Protein AF-A0A934T1E6-F1 (afdb_monomer_lite)

Radius of gyration: 17.22 Å; chains: 1; bounding box: 45×31×50 Å

pLDDT: mean 82.69, std 17.86, range [33.47, 98.31]

Foldseek 3Di:
DFADAEEEAEAEFEAEQNHTDVPLCVLAVVLLVVLLVVVVNHPHYHNDDDVQAKYKYKYKYFHDCPDDPVNPVVPDDPPPPDDWDKDKTKIWMKIWIGRGPPADIDIDIDIDMDIDTDPDDDDPPPDDDAPDPSRSSSVRSSVSSNVNVVVLSPDPSNRD

Structure (mmCIF, N/CA/C/O backbone):
data_AF-A0A934T1E6-F1
#
_entry.id   AF-A0A934T1E6-F1
#
loop_
_atom_site.group_PDB
_atom_site.id
_atom_site.type_symbol
_atom_site.label_atom_id
_atom_site.label_alt_id
_atom_site.label_comp_id
_atom_site.label_asym_id
_atom_site.label_entity_id
_atom_site.label_seq_id
_atom_site.pdbx_PDB_ins_code
_atom_site.Cartn_x
_atom_site.Cartn_y
_atom_site.Cartn_z
_atom_site.occupancy
_atom_site.B_iso_or_equiv
_atom_site.auth_seq_id
_atom_site.auth_comp_id
_atom_site.auth_asym_id
_atom_site.auth_atom_id
_atom_site.pdbx_PDB_model_num
ATOM 1 N N . MET A 1 1 ? -0.146 -3.938 27.291 1.00 33.47 1 MET A N 1
ATOM 2 C CA . MET A 1 1 ? -1.264 -4.765 26.788 1.00 33.47 1 MET A CA 1
ATOM 3 C C . MET A 1 1 ? -1.152 -4.779 25.271 1.00 33.47 1 MET A C 1
ATOM 5 O O . MET A 1 1 ? -0.927 -3.716 24.710 1.00 33.47 1 MET A O 1
ATOM 9 N N . ALA A 1 2 ? -1.160 -5.945 24.622 1.00 41.94 2 ALA A N 1
ATOM 10 C CA . ALA A 1 2 ? -1.163 -6.010 23.159 1.00 41.94 2 ALA A CA 1
ATOM 11 C C . ALA A 1 2 ? -2.563 -5.635 22.652 1.00 41.94 2 ALA A C 1
ATOM 13 O O . ALA A 1 2 ? -3.547 -6.117 23.220 1.00 41.94 2 ALA A O 1
ATOM 14 N N . ALA A 1 3 ? -2.651 -4.776 21.632 1.00 57.47 3 ALA A N 1
ATOM 15 C CA . ALA A 1 3 ? -3.911 -4.514 20.943 1.00 57.47 3 ALA A CA 1
ATOM 16 C C . ALA A 1 3 ? -4.493 -5.847 20.466 1.00 57.47 3 ALA A C 1
ATOM 18 O O . ALA A 1 3 ? -3.775 -6.673 19.898 1.00 57.47 3 ALA A O 1
ATOM 19 N N . ARG A 1 4 ? -5.770 -6.098 20.760 1.00 65.06 4 ARG A N 1
ATOM 20 C CA . ARG A 1 4 ? -6.433 -7.316 20.292 1.00 65.06 4 ARG A CA 1
ATOM 21 C C . ARG A 1 4 ? -6.744 -7.140 18.804 1.00 65.06 4 ARG A C 1
ATOM 23 O O . ARG A 1 4 ? -7.332 -6.113 18.466 1.00 65.06 4 ARG A O 1
ATOM 30 N N . PRO A 1 5 ? -6.399 -8.109 17.940 1.00 75.12 5 PRO A N 1
ATOM 31 C CA . PRO A 1 5 ? -6.798 -8.062 16.540 1.00 75.12 5 PRO A CA 1
ATOM 32 C C . PRO A 1 5 ? -8.324 -7.935 16.445 1.00 75.12 5 PRO A C 1
ATOM 34 O O . PRO A 1 5 ? -9.051 -8.773 16.980 1.00 75.12 5 PRO A O 1
ATOM 37 N N . HIS A 1 6 ? -8.802 -6.874 15.802 1.00 83.25 6 HIS A N 1
ATOM 38 C CA . HIS A 1 6 ? -10.221 -6.635 15.532 1.00 83.25 6 HIS A CA 1
ATOM 39 C C . HIS A 1 6 ? -10.476 -6.740 14.021 1.00 83.25 6 HIS A C 1
ATOM 41 O O . HIS A 1 6 ? -9.525 -6.654 13.230 1.00 83.25 6 HIS A O 1
ATOM 47 N N . PRO A 1 7 ? -11.736 -6.937 13.597 1.00 91.62 7 PRO A N 1
ATOM 48 C CA . PRO A 1 7 ? -12.069 -6.919 12.183 1.00 91.62 7 PRO A CA 1
ATOM 49 C C . PRO A 1 7 ? -11.774 -5.549 11.563 1.00 91.62 7 PRO A C 1
ATOM 51 O O . PRO A 1 7 ? -11.840 -4.511 12.234 1.00 91.62 7 PRO A O 1
ATOM 54 N N . VAL A 1 8 ? -11.465 -5.547 10.269 1.00 94.75 8 VAL A N 1
ATOM 55 C CA . VAL A 1 8 ? -11.213 -4.327 9.503 1.00 94.75 8 VAL A CA 1
ATOM 56 C C . VAL A 1 8 ? -11.903 -4.366 8.142 1.00 94.75 8 VAL A C 1
ATOM 58 O O . VAL A 1 8 ? -11.888 -5.382 7.444 1.00 94.75 8 VAL A O 1
ATOM 61 N N . GLN A 1 9 ? -12.476 -3.234 7.741 1.00 96.19 9 GLN A N 1
ATOM 62 C CA . GLN A 1 9 ? -12.841 -2.975 6.356 1.00 96.19 9 GLN A CA 1
ATOM 63 C C . GLN A 1 9 ? -11.624 -2.426 5.604 1.00 96.19 9 GLN A C 1
ATOM 65 O O . GLN A 1 9 ? -11.106 -1.367 5.951 1.00 96.19 9 GLN A O 1
ATOM 70 N N . LEU A 1 10 ? -11.202 -3.103 4.539 1.00 97.06 10 LEU A N 1
ATOM 71 C CA . LEU A 1 10 ? -10.181 -2.632 3.612 1.00 97.06 10 LEU A CA 1
ATOM 72 C C . LEU A 1 10 ? -10.822 -1.861 2.453 1.00 97.06 10 LEU A C 1
ATOM 74 O O . LEU A 1 10 ? -11.507 -2.436 1.603 1.00 97.06 10 LEU A O 1
ATOM 78 N N . LEU A 1 11 ? -10.516 -0.570 2.378 1.00 97.81 11 LEU A N 1
ATOM 79 C CA . LEU A 1 11 ? -10.738 0.268 1.207 1.00 97.81 11 LEU A CA 1
ATOM 80 C C . LEU A 1 11 ? -9.418 0.380 0.445 1.00 97.81 11 LEU A C 1
ATOM 82 O O . LEU A 1 11 ? -8.378 0.683 1.024 1.00 97.81 11 LEU A O 1
ATOM 86 N N . TYR A 1 12 ? -9.456 0.104 -0.855 1.00 98.12 12 TYR A N 1
ATOM 87 C CA . TYR A 1 12 ? -8.265 0.124 -1.696 1.00 98.12 12 TYR A CA 1
ATOM 88 C C . TYR A 1 12 ? -8.517 0.919 -2.966 1.00 98.12 12 TYR A C 1
ATOM 90 O O . TYR A 1 12 ? -9.459 0.617 -3.712 1.00 98.12 12 TYR A O 1
ATOM 98 N N . GLU A 1 13 ? -7.637 1.884 -3.203 1.00 98.12 13 GLU A N 1
ATOM 99 C CA . GLU A 1 13 ? -7.643 2.753 -4.365 1.00 98.12 13 GLU A CA 1
ATOM 100 C C . GLU A 1 13 ? -6.262 2.797 -5.019 1.00 98.12 13 GLU A C 1
ATOM 102 O O . GLU A 1 13 ? -5.222 2.852 -4.355 1.00 98.12 13 GLU A O 1
ATOM 107 N N . PHE A 1 14 ? -6.274 2.813 -6.348 1.00 97.56 14 PHE A N 1
ATOM 108 C CA . PHE A 1 14 ? -5.101 3.107 -7.149 1.00 97.56 14 PHE A CA 1
ATOM 109 C C . PHE A 1 14 ? -5.341 4.411 -7.896 1.00 97.56 14 PHE A C 1
ATOM 111 O O . PHE A 1 14 ? -6.393 4.596 -8.509 1.00 97.56 14 PHE A O 1
ATOM 118 N N . GLN A 1 15 ? -4.358 5.299 -7.864 1.00 96.56 15 GLN A N 1
ATOM 119 C CA . GLN A 1 15 ? -4.376 6.566 -8.572 1.00 96.56 15 GLN A CA 1
ATOM 120 C C . GLN A 1 15 ? -3.199 6.659 -9.541 1.00 96.56 15 GLN A C 1
ATOM 122 O O . GLN A 1 15 ? -2.138 6.058 -9.360 1.00 96.56 15 GLN A O 1
ATOM 127 N N . THR A 1 16 ? -3.378 7.438 -10.595 1.00 90.50 16 THR A N 1
ATOM 128 C CA . THR A 1 16 ? -2.304 7.865 -11.485 1.00 90.50 16 THR A CA 1
ATOM 129 C C . THR A 1 16 ? -2.390 9.373 -11.599 1.00 90.50 16 THR A C 1
ATOM 131 O O . THR A 1 16 ? -3.404 9.899 -12.051 1.00 90.50 16 THR A O 1
ATOM 134 N N . LYS A 1 17 ? -1.343 10.075 -11.160 1.00 89.50 17 LYS A N 1
ATOM 135 C CA . LYS A 1 17 ? -1.309 11.544 -11.103 1.00 89.50 17 LYS A CA 1
ATOM 136 C C . LYS A 1 17 ? -2.490 12.121 -10.312 1.00 89.50 17 LYS A C 1
ATOM 138 O O . LYS A 1 17 ? -3.066 13.130 -10.697 1.00 89.50 17 LYS A O 1
ATOM 143 N N . GLY A 1 18 ? -2.880 11.443 -9.230 1.00 89.06 18 GLY A N 1
ATOM 144 C CA . GLY A 1 18 ? -4.012 11.838 -8.384 1.00 89.06 18 GLY A CA 1
ATOM 145 C C . GLY A 1 18 ? -5.403 11.512 -8.944 1.00 89.06 18 GLY A C 1
ATOM 146 O O . GLY A 1 18 ? -6.386 11.692 -8.234 1.00 89.06 18 GLY A O 1
ATOM 147 N N . ALA A 1 19 ? -5.516 11.007 -10.177 1.00 94.56 19 ALA A N 1
ATOM 148 C CA . ALA A 1 19 ? -6.786 10.553 -10.738 1.00 94.56 19 ALA A CA 1
ATOM 149 C C . ALA A 1 19 ? -7.009 9.062 -10.452 1.00 94.56 19 ALA A C 1
ATOM 151 O O . ALA A 1 19 ? -6.085 8.262 -10.608 1.00 94.56 19 ALA A O 1
ATOM 152 N N . VAL A 1 20 ? -8.235 8.682 -10.077 1.00 96.69 20 VAL A N 1
ATOM 153 C CA . VAL A 1 20 ? -8.613 7.279 -9.840 1.00 96.69 20 VAL A CA 1
ATOM 154 C C . VAL A 1 20 ? -8.350 6.440 -11.091 1.00 96.69 20 VAL A C 1
ATOM 156 O O . VAL A 1 20 ? -8.794 6.775 -12.188 1.00 96.69 20 VAL A O 1
ATOM 159 N N . ASN A 1 21 ? -7.657 5.320 -10.910 1.00 96.62 21 ASN A N 1
ATOM 160 C CA . ASN A 1 21 ? -7.365 4.340 -11.946 1.00 96.62 21 ASN A CA 1
ATOM 161 C C . ASN A 1 21 ? -7.968 2.987 -11.544 1.00 96.62 21 ASN A C 1
ATOM 163 O O . ASN A 1 21 ? -7.327 2.167 -10.881 1.00 96.62 21 ASN A O 1
ATOM 167 N N . SER A 1 22 ? -9.224 2.760 -11.935 1.00 95.94 22 SER A N 1
ATOM 168 C CA . SER A 1 22 ? -9.968 1.544 -11.585 1.00 95.94 22 SER A CA 1
ATOM 169 C C . SER A 1 22 ? -9.331 0.278 -12.154 1.00 95.94 22 SER A C 1
ATOM 171 O O . SER A 1 22 ? -9.293 -0.732 -11.462 1.00 95.94 22 SER A O 1
ATOM 173 N N . VAL A 1 23 ? -8.758 0.341 -13.359 1.00 95.19 23 VAL A N 1
ATOM 174 C CA . VAL A 1 23 ? -8.095 -0.806 -14.001 1.00 95.19 23 VAL A CA 1
ATOM 175 C C . VAL A 1 23 ? -6.872 -1.243 -13.197 1.00 95.19 23 VAL A C 1
ATOM 177 O O . VAL A 1 23 ? -6.718 -2.424 -12.886 1.00 95.19 23 VAL A O 1
ATOM 180 N N . ALA A 1 24 ? -6.015 -0.296 -12.803 1.00 92.88 24 ALA A N 1
ATOM 181 C CA . ALA A 1 24 ? -4.873 -0.604 -11.947 1.00 92.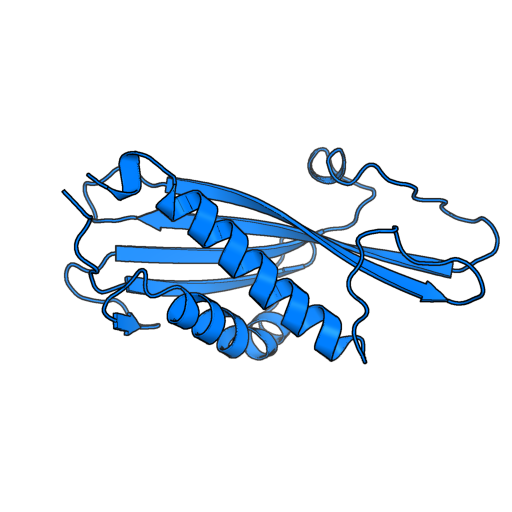88 24 ALA A CA 1
ATOM 182 C C . ALA A 1 24 ? -5.335 -1.127 -10.581 1.00 92.88 24 ALA A C 1
ATOM 184 O O . ALA A 1 24 ? -4.771 -2.100 -10.077 1.00 92.88 24 ALA A O 1
ATOM 185 N N . ALA A 1 25 ? -6.394 -0.542 -10.011 1.00 95.44 25 ALA A N 1
ATOM 186 C CA . ALA A 1 25 ? -6.971 -1.004 -8.754 1.00 95.44 25 ALA A CA 1
ATOM 187 C C . ALA A 1 25 ? -7.492 -2.448 -8.853 1.00 95.44 25 ALA A C 1
ATOM 189 O O . ALA A 1 25 ? -7.208 -3.253 -7.973 1.00 95.44 25 ALA A O 1
ATOM 190 N N . GLU A 1 26 ? -8.201 -2.814 -9.920 1.00 95.94 26 GLU A N 1
ATOM 191 C CA . GLU A 1 26 ? -8.683 -4.182 -10.162 1.00 95.94 26 GLU A CA 1
ATOM 192 C C . GLU A 1 26 ? -7.532 -5.189 -10.249 1.00 95.94 26 GLU A C 1
ATOM 194 O O . GLU A 1 26 ? -7.592 -6.256 -9.637 1.00 95.94 26 GLU A O 1
ATOM 199 N N . GLN A 1 27 ? -6.447 -4.828 -10.937 1.00 94.94 27 GLN A N 1
ATOM 200 C CA . GLN A 1 27 ? -5.281 -5.696 -11.112 1.00 94.94 27 GLN A CA 1
ATOM 201 C C . GLN A 1 27 ? -4.479 -5.913 -9.823 1.00 94.94 27 GLN A C 1
ATOM 203 O O . GLN A 1 27 ? -3.822 -6.943 -9.672 1.00 94.94 27 GLN A O 1
ATOM 208 N N . THR A 1 28 ? -4.513 -4.951 -8.901 1.00 96.88 28 THR A N 1
ATOM 209 C CA . THR A 1 28 ? -3.633 -4.925 -7.723 1.00 96.88 28 THR A CA 1
ATOM 210 C C . THR A 1 28 ? -4.357 -5.154 -6.398 1.00 96.88 28 THR A C 1
ATOM 212 O O . THR A 1 28 ? -3.715 -5.497 -5.405 1.00 96.88 28 THR A O 1
ATOM 215 N N . ARG A 1 29 ? -5.693 -5.072 -6.369 1.00 96.38 29 ARG A N 1
ATOM 216 C CA . ARG A 1 29 ? -6.512 -5.250 -5.157 1.00 96.38 29 ARG A CA 1
ATOM 217 C C . ARG A 1 29 ? -6.256 -6.574 -4.451 1.00 96.38 29 ARG A C 1
ATOM 219 O O . ARG A 1 29 ? -6.099 -6.585 -3.234 1.00 96.38 29 ARG A O 1
ATOM 226 N N . ALA A 1 30 ? -6.210 -7.682 -5.193 1.00 96.50 30 ALA A N 1
ATOM 227 C CA . ALA A 1 30 ? -5.956 -8.998 -4.605 1.00 96.50 30 ALA A CA 1
ATOM 228 C C . ALA A 1 30 ? -4.574 -9.051 -3.932 1.00 96.50 30 ALA A C 1
ATOM 230 O O . ALA A 1 30 ? -4.431 -9.587 -2.838 1.00 96.50 30 ALA A O 1
ATOM 231 N N . ILE A 1 31 ? -3.571 -8.419 -4.545 1.00 97.25 31 ILE A N 1
ATOM 232 C CA . ILE A 1 31 ? -2.202 -8.362 -4.025 1.00 97.25 31 ILE A CA 1
ATOM 233 C C . ILE A 1 31 ? -2.152 -7.529 -2.743 1.00 97.25 31 ILE A C 1
ATOM 235 O O . ILE A 1 31 ? -1.534 -7.950 -1.765 1.00 97.25 31 ILE A O 1
ATOM 239 N N . ALA A 1 32 ? -2.826 -6.376 -2.728 1.00 96.88 32 ALA A N 1
ATOM 240 C CA . ALA A 1 32 ? -2.939 -5.543 -1.538 1.00 96.88 32 ALA A CA 1
ATOM 241 C C . ALA A 1 32 ? -3.651 -6.293 -0.403 1.00 96.88 32 ALA A C 1
ATOM 243 O O . ALA A 1 32 ? -3.132 -6.342 0.707 1.00 96.88 32 ALA A O 1
ATOM 244 N N . LEU A 1 33 ? -4.783 -6.945 -0.687 1.00 96.69 33 LEU A N 1
ATOM 245 C CA . LEU A 1 33 ? -5.532 -7.733 0.294 1.00 96.69 33 LEU A CA 1
ATOM 246 C C . LEU A 1 33 ? -4.675 -8.846 0.915 1.00 96.69 33 LEU A C 1
ATOM 248 O O . LEU A 1 33 ? -4.638 -8.983 2.137 1.00 96.69 33 LEU A O 1
ATOM 252 N N . GLU A 1 34 ? -3.963 -9.620 0.096 1.00 96.44 34 GLU A N 1
ATOM 253 C CA . GLU A 1 34 ? -3.063 -10.668 0.587 1.00 96.44 34 GLU A CA 1
ATOM 254 C C . GLU A 1 34 ? -1.889 -10.092 1.391 1.00 96.44 34 GLU A C 1
ATOM 256 O O . GLU A 1 34 ? -1.491 -10.665 2.406 1.00 96.44 34 GLU A O 1
ATOM 261 N N . ALA A 1 35 ? -1.356 -8.930 1.000 1.00 96.25 35 ALA A N 1
ATOM 262 C CA . ALA A 1 35 ? -0.325 -8.245 1.773 1.00 96.25 35 ALA A CA 1
ATOM 263 C C . ALA A 1 35 ? -0.837 -7.802 3.154 1.00 96.25 35 ALA A C 1
ATOM 265 O O . ALA A 1 35 ? -0.135 -8.023 4.140 1.00 96.25 35 ALA A O 1
ATOM 266 N N . VAL A 1 36 ? -2.065 -7.269 3.249 1.00 96.62 36 VAL A N 1
ATOM 267 C CA . VAL A 1 36 ? -2.704 -6.941 4.538 1.00 96.62 36 VAL A CA 1
ATOM 268 C C . VAL A 1 36 ? -2.875 -8.206 5.384 1.00 96.62 36 VAL A C 1
ATOM 270 O O . VAL A 1 36 ? -2.440 -8.225 6.534 1.00 96.62 36 VAL A O 1
ATOM 273 N N . LYS A 1 37 ? -3.431 -9.289 4.819 1.00 94.75 37 LYS A N 1
ATOM 274 C CA . LYS A 1 37 ? -3.623 -10.572 5.525 1.00 94.75 37 LYS A CA 1
ATOM 275 C C . LYS A 1 37 ? -2.326 -11.115 6.113 1.00 94.75 37 LYS A C 1
ATOM 277 O O . LYS A 1 37 ? -2.301 -11.536 7.266 1.00 94.75 37 LYS A O 1
ATOM 282 N N . ARG A 1 38 ? -1.234 -11.067 5.344 1.00 93.94 38 ARG A N 1
ATOM 283 C CA . ARG A 1 38 ? 0.081 -11.569 5.769 1.00 93.94 38 ARG A CA 1
ATOM 284 C C . ARG A 1 38 ? 0.662 -10.852 6.986 1.00 93.94 38 ARG A C 1
ATOM 286 O O . ARG A 1 38 ? 1.535 -11.425 7.629 1.00 93.94 38 ARG A O 1
ATOM 293 N N . THR A 1 39 ? 0.208 -9.640 7.305 1.00 91.56 39 THR A N 1
ATOM 294 C CA . THR A 1 39 ? 0.673 -8.927 8.507 1.00 91.56 39 THR A CA 1
ATOM 295 C C . THR A 1 39 ? 0.143 -9.534 9.804 1.00 91.56 39 THR A C 1
ATOM 297 O O . THR A 1 39 ? 0.762 -9.366 10.849 1.00 91.56 39 THR A O 1
ATOM 300 N N . GLY A 1 40 ? -1.004 -10.224 9.757 1.00 91.50 40 GLY A N 1
ATOM 301 C CA . GLY A 1 40 ? -1.664 -10.759 10.949 1.00 91.50 40 GLY A CA 1
ATOM 302 C C . GLY A 1 40 ? -2.172 -9.695 11.931 1.00 91.50 40 GLY A C 1
ATOM 303 O O . GLY A 1 40 ? -2.500 -10.036 13.064 1.00 91.50 40 GLY A O 1
ATOM 304 N N . LEU A 1 41 ? -2.238 -8.417 11.529 1.00 91.44 41 LEU A N 1
ATOM 305 C CA . LEU A 1 41 ? -2.658 -7.315 12.407 1.00 91.44 41 LEU A CA 1
ATOM 306 C C . LEU A 1 41 ? -4.159 -7.326 12.737 1.00 91.44 41 LEU A C 1
ATOM 308 O O . LEU A 1 41 ? -4.566 -6.774 13.757 1.00 91.44 41 LEU A O 1
ATOM 312 N N . PHE A 1 42 ? -4.977 -7.947 11.888 1.00 92.50 42 PHE A N 1
ATOM 313 C CA . PHE A 1 42 ? -6.437 -7.930 11.980 1.00 92.50 42 PHE A CA 1
ATOM 314 C C . PHE A 1 42 ? -6.983 -9.354 12.074 1.00 92.50 42 PHE A C 1
ATOM 316 O O . PHE A 1 42 ? -6.434 -10.271 11.461 1.00 92.50 42 PHE A O 1
ATOM 323 N N . SER A 1 43 ? -8.062 -9.546 12.836 1.00 90.56 43 SER A N 1
ATOM 324 C CA . SER A 1 43 ? -8.698 -10.865 12.997 1.00 90.56 43 SER A CA 1
ATOM 325 C C . SER A 1 43 ? -9.519 -11.276 11.775 1.00 90.56 43 SER A C 1
ATOM 327 O O . SER A 1 43 ? -9.639 -12.461 11.477 1.00 90.56 43 SER A O 1
ATOM 329 N N . GLU A 1 44 ? -10.054 -10.293 11.054 1.00 91.06 44 GLU A N 1
ATOM 330 C CA . GLU A 1 44 ? -10.811 -10.459 9.821 1.00 91.06 44 GLU A CA 1
ATOM 331 C C . GLU A 1 44 ? -10.566 -9.247 8.921 1.00 91.06 44 GLU A C 1
ATOM 333 O O . GLU A 1 44 ? -10.430 -8.123 9.408 1.00 91.06 44 GLU A O 1
ATOM 338 N N . ILE A 1 45 ? -10.513 -9.468 7.608 1.00 94.50 45 ILE A N 1
ATOM 339 C CA . ILE A 1 45 ? -10.381 -8.403 6.614 1.00 94.50 45 ILE A CA 1
ATOM 340 C C . ILE A 1 45 ? -11.515 -8.559 5.606 1.00 94.50 45 ILE A C 1
ATOM 342 O O . ILE A 1 45 ? -11.555 -9.538 4.858 1.00 94.50 45 ILE A O 1
ATOM 346 N N . SER A 1 46 ? -12.409 -7.576 5.568 1.00 92.94 46 SER A N 1
ATOM 347 C CA . SER A 1 46 ? -13.530 -7.508 4.630 1.00 92.94 46 SER A CA 1
ATOM 348 C C . SER A 1 46 ? -13.365 -6.324 3.685 1.00 92.94 46 SER A C 1
ATOM 350 O O . SER A 1 46 ? -12.741 -5.327 4.025 1.00 92.94 46 SER A O 1
ATOM 352 N N . THR A 1 47 ? -13.927 -6.407 2.482 1.00 90.44 47 THR A N 1
ATOM 353 C CA . THR A 1 47 ? -14.057 -5.235 1.591 1.00 90.44 47 THR A CA 1
ATOM 354 C C . THR A 1 47 ? -15.390 -4.509 1.788 1.00 90.44 47 THR A C 1
ATOM 356 O O . THR A 1 47 ? -15.544 -3.361 1.370 1.00 90.44 47 THR A O 1
ATOM 359 N N . ALA A 1 48 ? -16.340 -5.151 2.472 1.00 91.25 48 ALA A N 1
ATOM 360 C CA . ALA A 1 48 ? -17.588 -4.550 2.913 1.00 91.25 48 ALA A CA 1
ATOM 361 C C . ALA A 1 48 ? -17.423 -3.927 4.313 1.00 91.25 48 ALA A C 1
ATOM 363 O O . ALA A 1 48 ? -16.510 -4.315 5.049 1.00 91.25 48 ALA A O 1
ATOM 364 N N . PRO A 1 49 ? -18.298 -2.982 4.702 1.00 88.44 49 PRO A N 1
ATOM 365 C CA . PRO A 1 49 ? -18.330 -2.471 6.066 1.00 88.44 49 PRO A CA 1
ATOM 366 C C . PRO A 1 49 ? -18.464 -3.603 7.082 1.00 88.44 49 PRO A C 1
ATOM 368 O O . PRO A 1 49 ? -19.284 -4.504 6.900 1.00 88.44 49 PRO A O 1
ATOM 371 N N . VAL A 1 50 ? -17.676 -3.535 8.154 1.00 87.06 50 VAL A N 1
ATOM 372 C CA . VAL A 1 50 ? -17.776 -4.466 9.280 1.00 87.06 50 VAL A CA 1
ATOM 373 C C . VAL A 1 50 ? -18.340 -3.722 10.482 1.00 87.06 50 VAL A C 1
ATOM 375 O O . VAL A 1 50 ? -17.858 -2.645 10.831 1.00 87.06 50 VAL A O 1
ATOM 378 N N . THR A 1 51 ? -19.384 -4.273 11.100 1.00 83.12 51 THR A N 1
ATOM 379 C CA . THR A 1 51 ? -20.008 -3.693 12.295 1.00 83.12 51 THR A CA 1
ATOM 380 C C . THR A 1 51 ? -18.992 -3.603 13.426 1.00 83.12 51 THR A C 1
ATOM 382 O O . THR A 1 51 ? -18.310 -4.583 13.715 1.00 83.12 51 THR A O 1
ATOM 385 N N . ASP A 1 52 ? -18.877 -2.418 14.030 1.00 81.19 52 ASP A N 1
ATOM 386 C CA . ASP A 1 52 ? -17.893 -2.102 15.075 1.00 81.19 52 ASP A CA 1
ATOM 387 C C . ASP A 1 52 ? -16.431 -2.411 14.685 1.00 81.19 52 ASP A C 1
ATOM 389 O O . ASP A 1 52 ? -15.549 -2.490 15.540 1.00 81.19 52 ASP A O 1
ATOM 393 N N . GLY A 1 53 ? -16.168 -2.576 13.384 1.00 85.62 53 GLY A N 1
ATOM 394 C CA . GLY A 1 53 ? -14.845 -2.817 12.835 1.00 85.62 53 GLY A CA 1
ATOM 395 C C . GLY A 1 53 ? -14.096 -1.522 12.550 1.00 85.62 53 GLY A C 1
ATOM 396 O O . GLY A 1 53 ? -14.678 -0.447 12.385 1.00 85.62 53 GLY A O 1
ATOM 397 N N . ALA A 1 54 ? -12.778 -1.643 12.452 1.00 92.69 54 ALA A N 1
ATOM 398 C CA . ALA A 1 54 ? -11.941 -0.546 12.001 1.00 92.69 54 ALA A CA 1
ATOM 399 C C . ALA A 1 54 ? -12.071 -0.335 10.487 1.00 92.69 54 ALA A C 1
ATOM 401 O O . ALA A 1 54 ? -12.488 -1.228 9.745 1.00 92.69 54 ALA A O 1
ATOM 402 N N . VAL A 1 55 ? -11.635 0.829 10.011 1.00 95.31 55 VAL A N 1
ATOM 403 C CA . VAL A 1 55 ? -11.505 1.117 8.578 1.00 95.31 55 VAL A CA 1
ATOM 404 C C . VAL A 1 55 ? -10.036 1.322 8.241 1.00 95.31 55 VAL A C 1
ATOM 406 O O . VAL A 1 55 ? -9.346 2.113 8.881 1.00 95.31 55 VAL A O 1
ATOM 409 N N . LEU A 1 56 ? -9.566 0.617 7.218 1.00 97.00 56 LEU A N 1
ATOM 410 C CA . LEU A 1 56 ? -8.228 0.722 6.658 1.00 97.00 56 LEU A CA 1
ATOM 411 C C . LEU A 1 56 ? -8.350 1.159 5.200 1.00 97.00 56 LEU A C 1
ATOM 413 O O . LEU A 1 56 ? -8.717 0.365 4.340 1.00 97.00 56 LEU A O 1
ATOM 417 N N . SER A 1 57 ? -8.040 2.419 4.922 1.00 97.94 57 SER A N 1
ATOM 418 C CA . SER A 1 57 ? -7.990 2.958 3.566 1.00 97.94 57 SER A CA 1
ATOM 419 C C . SER A 1 57 ? -6.551 3.004 3.080 1.00 97.94 57 SER A C 1
ATOM 421 O O . SER A 1 57 ? -5.707 3.628 3.718 1.00 97.94 57 SER A O 1
ATOM 423 N N . ILE A 1 58 ? -6.261 2.338 1.967 1.00 98.31 58 ILE A N 1
ATOM 424 C CA . ILE A 1 58 ? -4.949 2.340 1.319 1.00 98.31 58 ILE A CA 1
ATOM 425 C C . ILE A 1 58 ? -5.092 2.971 -0.061 1.00 98.31 58 ILE A C 1
ATOM 427 O O . ILE A 1 58 ? -5.868 2.500 -0.894 1.00 98.31 58 ILE A O 1
ATOM 431 N N . ILE A 1 59 ? -4.290 4.002 -0.308 1.00 98.25 59 ILE A N 1
ATOM 432 C CA . ILE A 1 59 ? -4.213 4.706 -1.586 1.00 98.25 59 ILE A CA 1
ATOM 433 C C . ILE A 1 59 ? -2.790 4.561 -2.117 1.00 98.25 59 ILE A C 1
ATOM 435 O O . ILE A 1 59 ? -1.835 4.976 -1.458 1.00 98.25 59 ILE A O 1
ATOM 439 N N . ILE A 1 60 ? -2.643 3.993 -3.312 1.00 97.38 60 ILE A N 1
ATOM 440 C CA . ILE A 1 60 ? -1.370 3.959 -4.042 1.00 97.38 60 ILE A CA 1
ATOM 441 C C . ILE A 1 60 ? -1.479 4.908 -5.228 1.00 97.38 60 ILE A C 1
ATOM 443 O O . ILE A 1 60 ? -2.250 4.654 -6.149 1.00 97.38 60 ILE A O 1
ATOM 447 N N . ASN A 1 61 ? -0.709 5.995 -5.223 1.00 95.12 61 ASN A N 1
ATOM 448 C CA . ASN A 1 61 ? -0.707 6.974 -6.306 1.00 95.12 61 ASN A CA 1
ATOM 449 C C . ASN A 1 61 ? 0.616 6.936 -7.076 1.00 95.12 61 ASN A C 1
ATOM 451 O O . ASN A 1 61 ? 1.663 7.264 -6.514 1.00 95.12 61 ASN A O 1
ATOM 455 N N . ASN A 1 62 ? 0.562 6.566 -8.358 1.00 90.94 62 ASN A N 1
ATOM 456 C CA . ASN A 1 62 ? 1.690 6.715 -9.276 1.00 90.94 62 ASN A CA 1
ATOM 457 C C . ASN A 1 62 ? 1.852 8.198 -9.643 1.00 90.94 62 ASN A C 1
ATOM 459 O O . ASN A 1 62 ? 0.986 8.778 -10.305 1.00 90.94 62 ASN A O 1
ATOM 463 N N . VAL A 1 63 ? 2.955 8.804 -9.215 1.00 84.25 63 VAL A N 1
ATOM 464 C CA . VAL A 1 63 ? 3.265 10.224 -9.379 1.00 84.25 63 VAL A CA 1
ATOM 465 C C . VAL A 1 63 ? 4.530 10.418 -10.222 1.00 84.25 63 VAL A C 1
ATOM 467 O O . VAL A 1 63 ? 5.515 9.696 -10.046 1.00 84.25 63 VAL A O 1
ATOM 470 N N . PRO A 1 64 ? 4.550 11.413 -11.129 1.00 68.31 64 PRO A N 1
ATOM 471 C CA . PRO A 1 64 ? 5.754 11.773 -11.854 1.00 68.31 64 PRO A CA 1
ATOM 472 C C . PRO A 1 64 ? 6.797 12.299 -10.870 1.00 68.31 64 PRO A C 1
ATOM 474 O O . PRO A 1 64 ? 6.501 13.073 -9.960 1.00 68.31 64 PRO A O 1
ATOM 477 N N . LEU A 1 65 ? 8.044 11.896 -11.079 1.00 62.06 65 LEU A N 1
ATOM 478 C CA . LEU A 1 65 ? 9.170 12.292 -10.234 1.00 62.06 65 LEU A CA 1
ATOM 479 C C . LEU A 1 65 ? 9.680 13.715 -10.516 1.00 62.06 65 LEU A C 1
ATOM 481 O O . LEU A 1 65 ? 10.677 14.132 -9.932 1.00 62.06 65 LEU A O 1
ATOM 485 N N . THR A 1 66 ? 9.023 14.447 -11.414 1.00 52.72 66 THR A N 1
ATOM 486 C CA . THR A 1 66 ? 9.468 15.754 -11.909 1.00 52.72 66 THR A CA 1
ATOM 487 C C . THR A 1 66 ? 8.740 16.950 -11.325 1.00 52.72 66 THR A C 1
ATOM 489 O O . THR A 1 66 ? 9.360 18.002 -11.215 1.00 52.72 66 THR A O 1
ATOM 492 N N . ASP A 1 67 ? 7.471 16.818 -10.930 1.00 48.53 67 ASP A N 1
ATOM 493 C CA . ASP A 1 67 ? 6.585 17.995 -10.944 1.00 48.53 67 ASP A CA 1
ATOM 494 C C . ASP A 1 67 ? 5.953 18.394 -9.605 1.00 48.53 67 ASP A C 1
ATOM 496 O O . ASP A 1 67 ? 5.135 19.305 -9.585 1.00 48.53 67 ASP A O 1
ATOM 500 N N . ASP A 1 68 ? 6.352 17.814 -8.467 1.00 45.28 68 ASP A N 1
ATOM 501 C CA . ASP A 1 68 ? 5.763 18.216 -7.181 1.00 45.28 68 ASP A CA 1
ATOM 502 C C . ASP A 1 68 ? 6.742 18.285 -6.009 1.00 45.28 68 ASP A C 1
ATOM 504 O O . ASP A 1 68 ? 7.768 17.607 -5.964 1.00 45.28 68 ASP A O 1
ATOM 508 N N . ALA A 1 69 ? 6.379 19.051 -4.973 1.00 50.75 69 ALA A N 1
ATOM 509 C CA . ALA A 1 69 ? 7.050 19.014 -3.667 1.00 50.75 69 ALA A CA 1
ATOM 510 C C . ALA A 1 69 ? 7.087 17.586 -3.080 1.00 50.75 69 ALA A C 1
ATOM 512 O O . ALA A 1 69 ? 8.000 17.239 -2.326 1.00 50.75 69 ALA A O 1
ATOM 513 N N . ALA A 1 70 ? 6.144 16.735 -3.500 1.00 47.19 70 ALA A N 1
ATOM 514 C CA . ALA A 1 70 ? 6.154 15.306 -3.255 1.00 47.19 70 ALA A CA 1
ATOM 515 C C . ALA A 1 70 ? 7.353 14.596 -3.906 1.00 47.19 70 ALA A C 1
ATOM 517 O O . ALA A 1 70 ? 7.791 13.611 -3.348 1.00 47.19 70 ALA A O 1
ATOM 518 N N . ALA A 1 71 ? 7.974 15.064 -4.985 1.00 49.53 71 ALA A N 1
ATOM 519 C CA . ALA A 1 71 ? 9.147 14.431 -5.599 1.00 49.53 71 ALA A CA 1
ATOM 520 C C . ALA A 1 71 ? 10.480 14.729 -4.880 1.00 49.53 71 ALA A C 1
ATOM 522 O O . ALA A 1 71 ? 11.456 14.005 -5.069 1.00 49.53 71 ALA A O 1
ATOM 523 N N . LYS A 1 72 ? 10.525 15.715 -3.968 1.00 49.84 72 LYS A N 1
ATOM 524 C CA . LYS A 1 72 ? 11.745 16.098 -3.217 1.00 49.84 72 LYS A CA 1
ATOM 525 C C . LYS A 1 72 ? 12.320 14.995 -2.312 1.00 49.84 72 LYS A C 1
ATOM 527 O O . LYS A 1 72 ? 13.433 15.133 -1.822 1.00 49.84 72 LYS A O 1
ATOM 532 N N . GLY A 1 73 ? 11.573 13.913 -2.077 1.00 47.41 73 GLY A N 1
ATOM 533 C CA . GLY A 1 73 ? 12.036 12.720 -1.354 1.00 47.41 73 GLY A CA 1
ATOM 534 C C . GLY A 1 73 ? 12.507 11.574 -2.257 1.00 47.41 73 GLY A C 1
ATOM 535 O O . GLY A 1 73 ? 13.047 10.599 -1.754 1.00 47.41 73 GLY A O 1
ATOM 536 N N . PHE A 1 74 ? 12.318 11.686 -3.574 1.00 50.50 74 PHE A N 1
ATOM 537 C CA . PHE A 1 74 ? 12.841 10.760 -4.583 1.00 50.50 74 PHE A CA 1
ATOM 538 C C . PHE A 1 74 ? 14.117 11.310 -5.237 1.00 50.50 74 PHE A C 1
ATOM 540 O O . PHE A 1 74 ? 14.405 11.054 -6.405 1.00 50.50 74 PHE A O 1
ATOM 547 N N . VAL A 1 75 ? 14.891 12.104 -4.493 1.00 47.41 75 VAL A N 1
ATOM 548 C CA . VAL A 1 75 ? 16.161 12.660 -4.963 1.00 47.41 75 VAL A CA 1
ATOM 549 C C . VAL A 1 75 ? 17.175 11.530 -5.066 1.00 47.41 75 VAL A C 1
ATOM 551 O O . VAL A 1 75 ? 17.885 11.236 -4.117 1.00 47.41 75 VAL A O 1
ATOM 554 N N . THR A 1 76 ? 17.222 10.883 -6.226 1.00 47.38 76 THR A N 1
ATOM 555 C CA . THR A 1 76 ? 18.399 10.184 -6.753 1.00 47.38 76 THR A CA 1
ATOM 556 C C . THR A 1 76 ? 18.289 10.085 -8.281 1.00 47.38 76 THR A C 1
ATOM 558 O O . THR A 1 76 ? 17.704 9.162 -8.831 1.00 47.38 76 THR A O 1
ATOM 561 N N . GLY A 1 77 ? 18.885 11.058 -8.980 1.00 42.19 77 GLY A N 1
ATOM 562 C CA . GLY A 1 77 ? 19.503 10.799 -10.286 1.00 42.19 77 GLY A CA 1
ATOM 563 C C . GLY A 1 77 ? 18.625 10.808 -11.541 1.00 42.19 77 GLY A C 1
ATOM 564 O O . GLY A 1 77 ? 18.907 10.043 -12.458 1.00 42.19 77 GLY A O 1
ATOM 565 N N . LEU A 1 78 ? 17.622 11.685 -11.648 1.00 42.91 78 LEU A N 1
ATOM 566 C CA . LEU A 1 78 ? 16.973 11.958 -12.937 1.00 42.91 78 LEU A CA 1
ATOM 567 C C . LEU A 1 78 ? 17.925 12.719 -13.874 1.00 42.91 78 LEU A C 1
ATOM 569 O O . LEU A 1 78 ? 17.853 13.937 -14.024 1.00 42.91 78 LEU A O 1
ATOM 573 N N . THR A 1 79 ? 18.802 11.981 -14.553 1.00 44.84 79 THR A N 1
ATOM 574 C CA . THR A 1 79 ? 19.297 12.387 -15.868 1.00 44.84 79 THR A CA 1
ATOM 575 C C . THR A 1 79 ? 18.123 12.353 -16.840 1.00 44.84 79 THR A C 1
ATOM 577 O O . THR A 1 79 ? 17.909 11.362 -17.537 1.00 44.84 79 THR A O 1
ATOM 580 N N . PHE A 1 80 ? 17.362 13.445 -16.902 1.00 43.62 80 PHE A N 1
ATOM 581 C CA . PHE A 1 80 ? 16.648 13.772 -18.128 1.00 43.62 80 PHE A CA 1
ATOM 582 C C . PHE A 1 80 ? 17.700 13.925 -19.234 1.00 43.62 80 PHE A C 1
ATOM 584 O O . PHE A 1 80 ? 18.438 14.904 -19.268 1.00 43.62 80 PHE A O 1
ATOM 591 N N . GLY A 1 81 ? 17.802 12.923 -20.108 1.00 43.31 81 GLY A N 1
ATOM 592 C CA . GLY A 1 81 ? 18.403 13.097 -21.431 1.00 43.31 81 GLY A CA 1
ATOM 593 C C . GLY A 1 81 ? 19.898 12.812 -21.610 1.00 43.31 81 GLY A C 1
ATOM 594 O O . GLY A 1 81 ? 20.498 13.436 -22.478 1.00 43.31 81 GLY A O 1
ATOM 595 N N . VAL A 1 82 ? 20.518 11.864 -20.892 1.00 37.03 82 VAL A N 1
ATOM 596 C CA . VAL A 1 82 ? 21.917 11.476 -21.192 1.00 37.03 82 VAL A CA 1
ATOM 597 C C . VAL A 1 82 ? 22.067 9.959 -21.329 1.00 37.03 82 VAL A C 1
ATOM 599 O O . VAL A 1 82 ? 22.144 9.247 -20.334 1.00 37.03 82 VAL A O 1
ATOM 602 N N . VAL A 1 83 ? 22.078 9.501 -22.588 1.00 40.50 83 VAL A N 1
ATOM 603 C CA . VAL A 1 83 ? 22.548 8.202 -23.118 1.00 40.50 83 VAL A CA 1
ATOM 604 C C . VAL A 1 83 ? 22.512 7.037 -22.108 1.00 40.50 83 VAL A C 1
ATOM 606 O O . VAL A 1 83 ? 23.481 6.763 -21.401 1.00 40.50 83 VAL A O 1
ATOM 609 N N . GLY A 1 84 ? 21.370 6.341 -22.070 1.00 42.75 84 GLY A N 1
ATOM 610 C CA . GLY A 1 84 ? 21.092 5.181 -21.213 1.00 42.75 84 GLY A CA 1
ATOM 611 C C . GLY A 1 84 ? 19.723 5.334 -20.551 1.00 42.75 84 GLY A C 1
ATOM 612 O O . GLY A 1 84 ? 19.580 6.087 -19.593 1.00 42.75 84 GLY A O 1
ATOM 613 N N . ASN A 1 85 ? 18.696 4.678 -21.095 1.00 53.25 85 ASN A N 1
ATOM 614 C CA . ASN A 1 85 ? 17.298 4.942 -20.741 1.00 53.25 85 ASN A CA 1
ATOM 615 C C . ASN A 1 85 ? 16.937 4.281 -19.398 1.00 53.25 85 ASN A C 1
ATOM 617 O O . ASN A 1 85 ? 16.485 3.136 -19.374 1.00 53.25 85 ASN A O 1
ATOM 621 N N . GLN A 1 86 ? 17.128 4.991 -18.283 1.00 57.62 86 GLN A N 1
ATOM 622 C CA . GLN A 1 86 ? 16.499 4.640 -17.008 1.00 57.62 86 GLN A CA 1
ATOM 623 C C . GLN A 1 86 ? 15.188 5.421 -16.853 1.00 57.62 86 GLN A C 1
ATOM 625 O O . GLN A 1 86 ? 15.202 6.647 -16.769 1.00 57.62 86 GLN A O 1
ATOM 630 N N . VAL A 1 87 ? 14.058 4.716 -16.802 1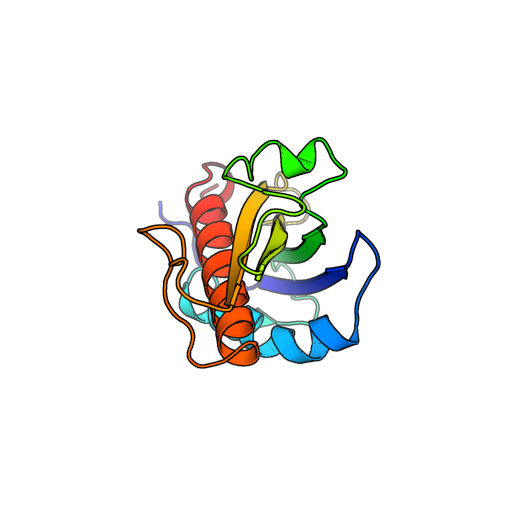.00 70.88 87 VAL A N 1
ATOM 631 C CA . VAL A 1 87 ? 12.731 5.286 -16.512 1.00 70.88 87 VAL A CA 1
ATOM 632 C C . VAL A 1 87 ? 12.372 4.915 -15.081 1.00 70.88 87 VAL A C 1
ATOM 634 O O . VAL A 1 87 ? 12.545 3.763 -14.693 1.00 70.88 87 VAL A O 1
ATOM 637 N N . THR A 1 88 ? 11.912 5.873 -14.277 1.00 74.38 88 THR A N 1
ATOM 638 C CA . THR A 1 88 ? 11.483 5.585 -12.902 1.00 74.38 88 THR A CA 1
ATOM 639 C C . THR A 1 88 ? 10.034 5.999 -12.692 1.00 74.38 88 THR A C 1
ATOM 641 O O . THR A 1 88 ? 9.685 7.154 -12.933 1.00 74.38 88 THR A O 1
ATOM 644 N N . ASP A 1 89 ? 9.230 5.065 -12.190 1.00 81.19 89 ASP A N 1
ATOM 645 C CA . ASP A 1 89 ? 7.866 5.302 -11.720 1.00 81.19 89 ASP A CA 1
ATOM 646 C C . ASP A 1 89 ? 7.885 5.521 -10.204 1.00 81.19 89 ASP A C 1
ATOM 648 O O . ASP A 1 89 ? 8.361 4.661 -9.457 1.00 81.19 89 ASP A O 1
ATOM 652 N N . GLY A 1 90 ? 7.398 6.676 -9.744 1.00 87.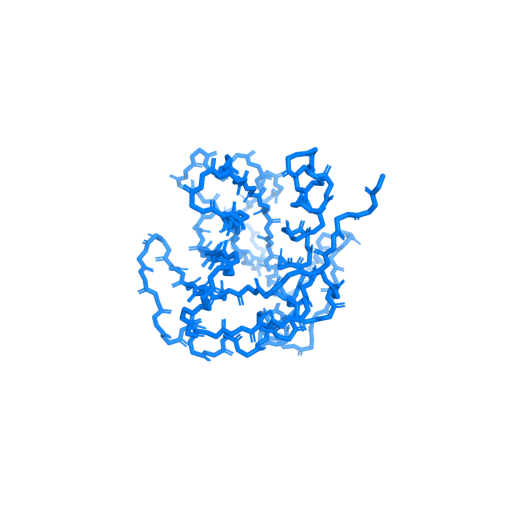75 90 GLY A N 1
ATOM 653 C CA . GLY A 1 90 ? 7.325 7.024 -8.326 1.00 87.75 90 GLY A CA 1
ATOM 654 C C . GLY A 1 90 ? 5.947 6.729 -7.746 1.00 87.75 90 GLY A C 1
ATOM 655 O O . GLY A 1 90 ? 4.933 7.044 -8.355 1.00 87.75 90 GLY A O 1
ATOM 656 N N . TYR A 1 91 ? 5.889 6.178 -6.539 1.00 90.25 91 TYR A N 1
ATOM 657 C CA . TYR A 1 91 ? 4.638 5.851 -5.860 1.00 90.25 91 TYR A CA 1
ATOM 658 C C . TYR A 1 91 ? 4.572 6.531 -4.497 1.00 90.25 91 TYR A C 1
ATOM 660 O O . TYR A 1 91 ? 5.414 6.298 -3.624 1.00 90.25 91 TYR A O 1
ATOM 668 N N . LEU A 1 92 ? 3.542 7.354 -4.298 1.00 93.00 92 LEU A N 1
ATOM 669 C CA . LEU A 1 92 ? 3.163 7.865 -2.987 1.00 93.00 92 LEU A CA 1
ATOM 670 C C . LEU A 1 92 ? 2.056 6.971 -2.438 1.00 93.00 92 LEU A C 1
ATOM 672 O O . LEU A 1 92 ? 0.940 6.958 -2.956 1.00 93.00 92 LEU A O 1
ATOM 676 N N . CYS A 1 93 ? 2.390 6.192 -1.419 1.00 95.25 93 CYS A N 1
ATOM 677 C CA . CYS A 1 93 ? 1.476 5.232 -0.824 1.00 95.25 93 CYS A CA 1
ATOM 678 C C . CYS A 1 93 ? 1.028 5.783 0.524 1.00 95.25 93 CYS A C 1
ATOM 680 O O . CYS A 1 93 ? 1.867 6.083 1.371 1.00 95.25 93 CYS A O 1
ATOM 682 N N . THR A 1 94 ? -0.275 5.918 0.726 1.00 97.31 94 THR A N 1
ATOM 683 C CA . THR A 1 94 ? -0.863 6.470 1.947 1.00 97.31 94 THR A CA 1
ATOM 684 C C . THR A 1 94 ? -1.801 5.449 2.558 1.00 97.31 94 THR A C 1
ATOM 686 O O . THR A 1 94 ? -2.545 4.773 1.850 1.00 97.31 94 THR A O 1
ATOM 689 N N . VAL A 1 95 ? -1.771 5.357 3.881 1.00 97.81 95 VAL A N 1
ATOM 690 C CA . VAL A 1 95 ? -2.745 4.615 4.669 1.00 97.81 95 VAL A CA 1
ATOM 691 C C . VAL A 1 95 ? -3.452 5.574 5.606 1.00 97.81 95 VAL A C 1
ATOM 693 O O . VAL A 1 95 ? -2.815 6.399 6.266 1.00 97.81 95 VAL A O 1
ATOM 696 N N . GLU A 1 96 ? -4.766 5.445 5.669 1.00 97.19 96 GLU A N 1
ATOM 697 C CA . GLU A 1 96 ? -5.587 6.028 6.713 1.00 97.19 96 GLU A CA 1
ATOM 698 C C . GLU A 1 96 ? -6.255 4.903 7.486 1.00 97.19 96 GLU A C 1
ATOM 700 O O . GLU A 1 96 ? -6.982 4.085 6.923 1.00 97.19 96 GLU A O 1
ATOM 705 N N . TYR A 1 97 ? -5.994 4.859 8.781 1.00 96.06 97 TYR A N 1
ATOM 706 C CA . TYR A 1 97 ? -6.509 3.843 9.670 1.00 96.06 97 TYR A CA 1
ATOM 707 C C . TYR A 1 97 ? -7.368 4.488 10.754 1.00 96.06 97 TYR A C 1
ATOM 709 O O . TYR A 1 97 ? -6.919 5.381 11.474 1.00 96.06 97 TYR A O 1
ATOM 717 N N . LEU A 1 98 ? -8.615 4.038 10.854 1.00 93.69 98 LEU A N 1
ATOM 718 C CA . LEU A 1 98 ? -9.585 4.483 11.843 1.00 93.69 98 LEU A CA 1
ATOM 719 C C . LEU A 1 98 ? -9.950 3.288 12.738 1.00 93.69 98 LEU A C 1
ATOM 721 O O . LEU A 1 98 ? -10.720 2.437 12.291 1.00 93.69 98 LEU A O 1
ATOM 725 N N . PRO A 1 99 ? -9.428 3.210 13.978 1.00 89.81 99 PRO A N 1
ATOM 726 C CA . PRO A 1 99 ? -9.672 2.070 14.867 1.00 89.81 99 PRO A CA 1
ATOM 727 C C . PRO A 1 99 ? -11.151 1.903 15.240 1.00 89.81 99 PRO A C 1
ATOM 729 O O . PRO A 1 99 ? -11.649 0.796 15.401 1.00 89.81 99 PRO A O 1
ATOM 732 N N . SER A 1 100 ? -11.852 3.024 15.399 1.00 86.88 100 SER A N 1
ATOM 733 C CA . SER A 1 100 ? -13.290 3.105 15.652 1.00 86.88 100 SER A CA 1
ATOM 734 C C . SER A 1 100 ? -13.776 4.521 15.348 1.00 86.88 100 SER A C 1
ATOM 736 O O . SER A 1 100 ? -12.972 5.450 15.260 1.00 86.88 100 SER A O 1
ATOM 738 N N . ALA A 1 101 ? -15.091 4.728 15.254 1.00 80.25 101 ALA A N 1
ATOM 739 C CA . ALA A 1 101 ? -15.673 6.029 14.904 1.00 80.25 101 ALA A CA 1
ATOM 740 C C . ALA A 1 101 ? -15.302 7.185 15.862 1.00 80.25 101 ALA A C 1
ATOM 742 O O . ALA A 1 101 ? -15.474 8.349 15.512 1.00 80.25 101 ALA A O 1
ATOM 743 N N . LYS A 1 102 ? -14.825 6.877 17.078 1.00 81.44 102 LYS A N 1
ATOM 744 C CA . LYS A 1 102 ? -14.459 7.859 18.115 1.00 81.44 102 LYS A CA 1
ATOM 745 C C . LYS A 1 102 ? -12.951 7.935 18.381 1.00 81.44 102 LYS A C 1
ATOM 747 O O . LYS A 1 102 ? -12.529 8.776 19.171 1.00 81.44 102 LYS A O 1
ATOM 752 N N . ALA A 1 103 ? -12.153 7.060 17.768 1.00 85.44 103 ALA A N 1
ATOM 753 C CA . ALA A 1 103 ? -10.706 7.037 17.942 1.00 85.44 103 ALA A CA 1
ATOM 754 C C . ALA A 1 103 ? -10.012 8.002 16.962 1.00 8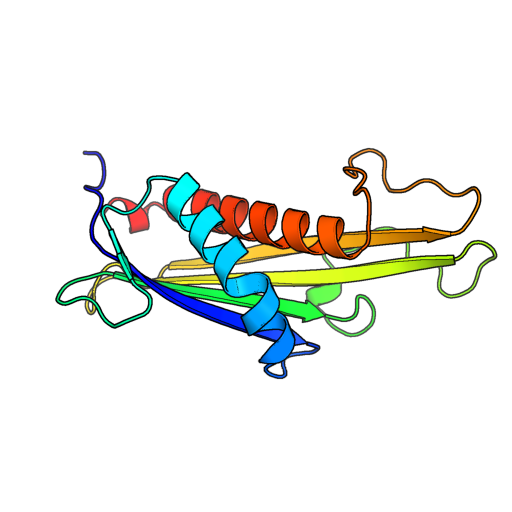5.44 103 ALA A C 1
ATOM 756 O O . ALA A 1 103 ? -10.531 8.248 15.869 1.00 85.44 103 ALA A O 1
ATOM 757 N N . PRO A 1 104 ? -8.837 8.553 17.318 1.00 88.56 104 PRO A N 1
ATOM 758 C CA . PRO A 1 104 ? -8.068 9.376 16.397 1.00 88.56 104 PRO A CA 1
ATOM 759 C C . PRO A 1 104 ? -7.642 8.566 15.167 1.00 88.56 104 PRO A C 1
ATOM 761 O O . PRO A 1 104 ? -7.178 7.430 15.274 1.00 88.56 104 PRO A O 1
ATOM 764 N N . LYS A 1 105 ? -7.783 9.178 13.989 1.00 93.25 105 LYS A N 1
ATOM 765 C CA . LYS A 1 105 ? -7.323 8.604 12.723 1.00 93.25 105 LYS A CA 1
ATOM 766 C C . LYS A 1 105 ? -5.795 8.604 12.674 1.00 93.25 105 LYS A C 1
ATOM 768 O O . LYS A 1 105 ? -5.168 9.632 12.925 1.00 93.25 105 LYS A O 1
ATOM 773 N N . ILE A 1 106 ? -5.207 7.478 12.287 1.00 95.31 106 ILE A N 1
ATOM 774 C CA . ILE A 1 106 ? -3.779 7.357 11.997 1.00 95.31 106 ILE A CA 1
ATOM 775 C C . ILE A 1 106 ? -3.590 7.508 10.490 1.00 95.31 106 ILE A C 1
ATOM 777 O O . ILE A 1 106 ? -4.114 6.710 9.718 1.00 95.31 106 ILE A O 1
ATOM 781 N N . THR A 1 107 ? -2.807 8.498 10.069 1.00 96.88 107 THR A N 1
ATOM 782 C CA . THR A 1 107 ? -2.404 8.657 8.667 1.00 96.88 107 THR A CA 1
ATOM 783 C C . THR A 1 107 ? -0.899 8.459 8.551 1.00 96.88 107 THR A C 1
ATOM 785 O O . THR A 1 107 ? -0.127 9.138 9.231 1.00 96.88 107 THR A O 1
ATOM 788 N N . LYS A 1 108 ? -0.471 7.533 7.689 1.00 96.25 108 LYS A N 1
ATOM 789 C CA . LYS A 1 108 ? 0.945 7.319 7.353 1.00 96.25 108 LYS A CA 1
ATOM 790 C C . LYS A 1 108 ? 1.131 7.353 5.847 1.00 96.25 108 LYS A C 1
ATOM 792 O O . LYS A 1 108 ? 0.246 6.964 5.090 1.00 96.25 108 LYS A O 1
ATOM 797 N N . THR A 1 109 ? 2.315 7.774 5.426 1.00 93.94 109 THR A N 1
ATOM 798 C CA . THR A 1 109 ? 2.695 7.820 4.018 1.00 93.94 109 THR A CA 1
ATOM 799 C C . THR A 1 109 ? 4.088 7.238 3.859 1.00 93.94 109 THR A C 1
ATOM 801 O O . THR A 1 109 ? 5.004 7.593 4.601 1.00 93.94 109 THR A O 1
ATOM 804 N N . VAL A 1 110 ? 4.251 6.362 2.873 1.00 90.31 110 VAL A N 1
ATOM 805 C CA . VAL A 1 110 ? 5.538 5.805 2.454 1.00 90.31 110 VAL A CA 1
ATOM 806 C C . VAL A 1 110 ? 5.748 6.064 0.968 1.00 90.31 110 VAL A C 1
ATOM 808 O O . VAL A 1 110 ? 4.812 6.318 0.208 1.00 90.31 110 VAL A O 1
ATOM 811 N N . ARG A 1 111 ? 7.009 6.021 0.554 1.00 89.50 111 ARG A N 1
ATOM 812 C CA . ARG A 1 111 ? 7.436 6.246 -0.826 1.00 89.50 111 ARG A CA 1
ATOM 813 C C . ARG A 1 111 ? 8.004 4.952 -1.378 1.00 89.50 111 ARG A C 1
ATOM 815 O O . ARG A 1 111 ? 8.738 4.265 -0.671 1.00 89.50 111 ARG A O 1
ATOM 822 N N . HIS A 1 112 ? 7.681 4.641 -2.626 1.00 89.75 112 HIS A N 1
ATOM 823 C CA . HIS A 1 112 ? 8.226 3.489 -3.343 1.00 89.75 112 HIS A CA 1
ATOM 824 C C . HIS A 1 112 ? 8.541 3.874 -4.792 1.00 89.75 112 HIS A C 1
ATOM 826 O O . HIS A 1 112 ? 7.979 4.841 -5.299 1.00 89.75 112 HIS A O 1
ATOM 832 N N . ALA A 1 113 ? 9.464 3.174 -5.442 1.00 88.94 113 ALA A N 1
ATOM 833 C CA . ALA A 1 113 ? 9.828 3.419 -6.830 1.00 88.94 113 ALA A CA 1
ATOM 834 C C . ALA A 1 113 ? 10.082 2.109 -7.580 1.00 88.94 113 ALA A C 1
ATOM 836 O O . ALA A 1 113 ? 10.667 1.170 -7.037 1.00 88.94 113 ALA A O 1
ATOM 837 N N . ILE A 1 114 ? 9.699 2.086 -8.856 1.00 86.31 114 ILE A N 1
ATOM 838 C CA . ILE A 1 114 ? 10.130 1.063 -9.810 1.00 86.31 114 ILE A CA 1
ATOM 839 C C . ILE A 1 114 ? 11.119 1.719 -10.766 1.00 86.31 114 ILE A C 1
ATOM 841 O O . ILE A 1 114 ? 10.786 2.690 -11.442 1.00 86.31 114 ILE A O 1
ATOM 845 N N . HIS A 1 115 ? 12.338 1.186 -10.824 1.00 83.62 115 HIS A N 1
ATOM 846 C CA . HIS A 1 115 ? 13.360 1.618 -11.770 1.00 83.62 115 HIS A CA 1
ATOM 847 C C . HIS A 1 115 ? 13.419 0.631 -12.934 1.00 83.62 115 HIS A C 1
ATOM 849 O O . HIS A 1 115 ? 13.766 -0.534 -12.753 1.00 83.62 115 HIS A O 1
ATOM 855 N N . THR A 1 116 ? 13.121 1.108 -14.135 1.00 77.50 116 THR A N 1
ATOM 856 C CA . THR A 1 116 ? 13.334 0.371 -15.379 1.00 77.50 116 THR A CA 1
ATOM 857 C C . THR A 1 116 ? 14.661 0.812 -15.972 1.00 77.50 116 THR A C 1
ATOM 859 O O . THR A 1 116 ? 14.808 1.978 -16.329 1.00 77.50 116 THR A O 1
ATOM 862 N N . THR A 1 117 ? 15.629 -0.094 -16.091 1.00 73.12 117 THR A N 1
ATOM 863 C CA . THR A 1 117 ? 16.922 0.180 -16.729 1.00 73.12 117 THR A CA 1
ATOM 864 C C . THR A 1 117 ? 16.988 -0.476 -18.105 1.00 73.12 117 THR A C 1
ATOM 866 O O . THR A 1 117 ? 16.736 -1.669 -18.256 1.00 73.12 117 THR A O 1
ATOM 869 N N . VAL A 1 118 ? 17.345 0.299 -19.130 1.00 66.12 118 VAL A N 1
ATOM 870 C CA . VAL A 1 118 ? 17.631 -0.214 -20.476 1.00 66.12 118 VAL A CA 1
ATOM 871 C C . VAL A 1 118 ? 19.092 0.083 -20.815 1.00 66.12 118 VAL A C 1
ATOM 873 O O . VAL A 1 118 ? 19.498 1.244 -20.899 1.00 66.12 118 VAL A O 1
ATOM 876 N N . GLY A 1 119 ? 19.885 -0.971 -21.025 1.00 61.66 119 GLY A N 1
ATOM 877 C CA . GLY A 1 119 ? 21.318 -0.882 -21.335 1.00 61.66 119 GLY A CA 1
ATOM 878 C C . GLY A 1 119 ? 22.233 -1.124 -20.127 1.00 61.66 119 GLY A C 1
ATOM 879 O O . GLY A 1 119 ? 21.826 -1.708 -19.131 1.00 61.66 119 GLY A O 1
ATOM 880 N N . ALA A 1 120 ? 23.495 -0.694 -20.228 1.00 52.91 120 ALA A N 1
ATOM 881 C CA . ALA A 1 120 ? 24.577 -1.070 -19.305 1.00 52.91 120 ALA A CA 1
ATOM 882 C C . ALA A 1 120 ? 24.592 -0.334 -17.946 1.00 52.91 120 ALA A C 1
ATOM 884 O O . ALA A 1 120 ? 25.486 -0.576 -17.135 1.00 52.91 120 ALA A O 1
ATOM 885 N N . LYS A 1 121 ? 23.640 0.571 -17.676 1.00 59.56 121 LYS A N 1
ATOM 886 C CA . LYS A 1 121 ? 23.501 1.189 -16.347 1.00 59.56 121 LYS A CA 1
ATOM 887 C C . LYS A 1 121 ? 22.673 0.285 -15.435 1.00 59.56 121 LYS A C 1
ATOM 889 O O . LYS A 1 121 ? 21.558 -0.097 -15.779 1.00 59.56 121 LYS A O 1
ATOM 894 N N . GLY A 1 122 ? 23.232 -0.035 -14.270 1.00 63.09 122 GLY A N 1
ATOM 895 C CA . GLY A 1 122 ? 22.553 -0.795 -13.224 1.00 63.09 122 GLY A CA 1
ATOM 896 C C . GLY A 1 122 ? 21.501 0.032 -12.481 1.00 63.09 122 GLY A C 1
ATOM 897 O O . GLY A 1 122 ? 21.543 1.262 -12.478 1.00 63.09 122 GLY A O 1
ATOM 898 N N . ALA A 1 123 ? 20.560 -0.659 -11.840 1.00 68.12 123 ALA A N 1
ATOM 899 C CA . ALA A 1 123 ? 19.641 -0.056 -10.878 1.00 68.12 123 ALA A CA 1
ATOM 900 C C . ALA A 1 123 ? 20.400 0.378 -9.599 1.00 68.12 123 ALA A C 1
ATOM 902 O O . ALA A 1 123 ? 21.518 -0.095 -9.372 1.00 68.12 123 ALA A O 1
ATOM 903 N N . PRO A 1 124 ? 19.824 1.249 -8.743 1.00 73.94 124 PRO A N 1
ATOM 904 C CA . PRO A 1 124 ? 20.419 1.590 -7.446 1.00 73.94 124 PRO A CA 1
ATOM 905 C C . PRO A 1 124 ? 20.823 0.345 -6.640 1.00 73.94 124 PRO A C 1
ATOM 907 O O . PRO A 1 124 ? 20.099 -0.647 -6.669 1.00 73.94 124 PRO A O 1
ATOM 910 N N . GLU A 1 125 ? 21.922 0.406 -5.878 1.00 71.81 125 GLU A N 1
ATOM 911 C CA . GLU A 1 125 ? 22.568 -0.766 -5.240 1.00 71.81 125 GLU A CA 1
ATOM 912 C C . GLU A 1 125 ? 21.649 -1.631 -4.358 1.00 71.81 125 GLU A C 1
ATOM 914 O O . GLU A 1 125 ? 21.900 -2.819 -4.185 1.00 71.81 125 GLU A O 1
ATOM 919 N N . LYS A 1 126 ? 20.576 -1.055 -3.801 1.00 79.38 126 LYS A N 1
ATOM 920 C CA . LYS A 1 126 ? 19.602 -1.753 -2.939 1.00 79.38 126 LYS A CA 1
ATOM 921 C C . LYS A 1 126 ? 18.297 -2.119 -3.652 1.00 79.38 126 LYS A C 1
ATOM 923 O O . LYS A 1 126 ? 17.312 -2.452 -2.996 1.00 79.38 126 LYS A O 1
ATOM 928 N N . SER A 1 127 ? 18.266 -2.018 -4.977 1.00 81.06 127 SER A N 1
ATOM 929 C CA . SER A 1 127 ? 17.100 -2.408 -5.767 1.00 81.06 127 SER A CA 1
ATOM 930 C C . SER A 1 127 ? 16.955 -3.920 -5.765 1.00 81.06 127 SER A C 1
ATOM 932 O O . SER A 1 127 ? 17.939 -4.652 -5.864 1.00 81.06 127 SER A O 1
ATOM 934 N N . ILE A 1 128 ? 15.715 -4.388 -5.696 1.00 87.75 128 ILE A N 1
ATOM 935 C CA . ILE A 1 128 ? 15.411 -5.807 -5.835 1.00 87.75 128 ILE A CA 1
ATOM 936 C C . ILE A 1 128 ? 15.011 -6.032 -7.296 1.00 87.75 128 ILE A C 1
ATOM 938 O O . ILE A 1 128 ? 14.086 -5.363 -7.765 1.00 87.75 128 ILE A O 1
ATOM 942 N N . PRO A 1 129 ? 15.697 -6.921 -8.034 1.00 88.56 129 PRO A N 1
ATOM 943 C CA . PRO A 1 129 ? 15.332 -7.211 -9.411 1.00 88.56 129 PRO A CA 1
ATOM 944 C C . PRO A 1 129 ? 13.963 -7.894 -9.457 1.00 88.56 129 PRO A C 1
ATOM 946 O O . PRO A 1 129 ? 13.671 -8.771 -8.646 1.00 88.56 129 PRO A O 1
ATOM 949 N N . ALA A 1 130 ? 13.155 -7.502 -10.436 1.00 89.44 130 ALA A N 1
ATOM 950 C CA . ALA A 1 130 ? 11.890 -8.146 -10.757 1.00 89.44 130 ALA A CA 1
ATOM 951 C C . ALA A 1 130 ? 12.009 -8.866 -12.102 1.00 89.44 130 ALA A C 1
ATOM 953 O O . ALA A 1 130 ? 12.688 -8.386 -13.013 1.00 89.44 130 ALA A O 1
ATOM 954 N N . ALA A 1 131 ? 11.331 -10.003 -12.248 1.00 90.38 131 ALA A N 1
ATOM 955 C CA . ALA A 1 131 ? 11.400 -10.811 -13.466 1.00 90.38 131 ALA A CA 1
ATOM 956 C C . ALA A 1 131 ? 10.656 -10.173 -14.654 1.00 90.38 131 ALA A C 1
ATOM 958 O O . ALA A 1 131 ? 10.890 -10.521 -15.810 1.00 90.38 131 ALA A O 1
ATOM 959 N N . SER A 1 132 ? 9.728 -9.254 -14.379 1.00 89.19 132 SER A N 1
ATOM 960 C CA . SER A 1 132 ? 8.951 -8.518 -15.378 1.00 89.19 132 SER A CA 1
ATOM 961 C C . SER A 1 132 ? 8.404 -7.214 -14.793 1.00 89.19 132 SER A C 1
ATOM 963 O O . SER A 1 132 ? 8.395 -7.027 -13.578 1.00 89.19 132 SER A O 1
ATOM 965 N N . ALA A 1 133 ? 7.871 -6.331 -15.644 1.00 87.06 133 ALA A N 1
ATOM 966 C CA . ALA A 1 133 ? 7.176 -5.126 -15.185 1.00 87.06 133 ALA A CA 1
ATOM 967 C C . ALA A 1 133 ? 5.962 -5.457 -14.299 1.00 87.06 133 ALA A C 1
ATOM 969 O O . ALA A 1 133 ? 5.714 -4.777 -13.307 1.00 87.06 133 ALA A O 1
ATOM 970 N N . ARG A 1 134 ? 5.231 -6.535 -14.623 1.00 89.00 134 ARG A N 1
ATOM 971 C CA . ARG A 1 134 ? 4.120 -7.009 -13.793 1.00 89.00 134 ARG A CA 1
ATOM 972 C C . ARG A 1 134 ? 4.623 -7.404 -12.408 1.00 89.00 134 ARG A C 1
ATOM 974 O O . ARG A 1 134 ? 4.111 -6.892 -11.424 1.00 89.00 134 ARG A O 1
ATOM 981 N N . ASP A 1 135 ? 5.642 -8.257 -12.355 1.00 92.88 135 ASP A N 1
ATOM 982 C CA . ASP A 1 135 ? 6.261 -8.709 -11.104 1.00 92.88 135 ASP A CA 1
ATOM 983 C C . ASP A 1 135 ? 6.761 -7.523 -10.262 1.00 92.88 135 ASP A C 1
ATOM 985 O O . ASP A 1 135 ? 6.488 -7.452 -9.067 1.00 92.88 135 ASP A O 1
ATOM 989 N N . ALA A 1 136 ? 7.361 -6.511 -10.899 1.00 91.69 136 ALA A N 1
ATOM 990 C CA . ALA A 1 136 ? 7.786 -5.284 -10.229 1.00 91.69 136 ALA A CA 1
ATOM 991 C C . ALA A 1 136 ? 6.616 -4.542 -9.561 1.00 91.69 136 ALA A C 1
ATOM 993 O O . ALA A 1 136 ? 6.740 -4.101 -8.418 1.00 91.69 136 ALA A O 1
ATOM 994 N N . VAL A 1 137 ? 5.468 -4.430 -10.242 1.00 92.44 137 VAL A N 1
ATOM 995 C CA . VAL A 1 137 ? 4.252 -3.825 -9.673 1.00 92.44 137 VAL A CA 1
ATOM 996 C C . VAL A 1 137 ? 3.713 -4.668 -8.519 1.00 92.44 137 VAL A C 1
ATOM 998 O O . VAL A 1 137 ? 3.377 -4.112 -7.475 1.00 92.44 137 VAL A O 1
ATOM 1001 N N . GLU A 1 138 ? 3.661 -5.997 -8.654 1.00 95.44 138 GLU A N 1
ATOM 1002 C CA . GLU A 1 138 ? 3.185 -6.865 -7.571 1.00 95.44 138 GLU A CA 1
ATOM 1003 C C . GLU A 1 138 ? 4.082 -6.753 -6.327 1.00 95.44 138 GLU A C 1
ATOM 1005 O O . GLU A 1 138 ? 3.586 -6.627 -5.204 1.00 95.44 138 GLU A O 1
ATOM 1010 N N . MET A 1 139 ? 5.402 -6.742 -6.522 1.00 95.25 139 MET A N 1
ATOM 1011 C CA . MET A 1 139 ? 6.386 -6.535 -5.461 1.00 95.25 139 MET A CA 1
ATOM 1012 C C . MET A 1 139 ? 6.244 -5.157 -4.815 1.00 95.25 139 MET A C 1
ATOM 1014 O O . MET A 1 139 ? 6.231 -5.071 -3.586 1.00 95.25 139 MET A O 1
ATOM 1018 N N . MET A 1 140 ? 6.093 -4.101 -5.620 1.00 95.19 140 MET A N 1
ATOM 1019 C CA . MET A 1 140 ? 5.889 -2.735 -5.138 1.00 95.19 140 MET A CA 1
ATOM 1020 C C . MET A 1 140 ? 4.648 -2.648 -4.251 1.00 95.19 140 MET A C 1
ATOM 1022 O O . MET A 1 140 ? 4.751 -2.173 -3.122 1.00 95.19 140 MET A O 1
ATOM 1026 N N . VAL A 1 141 ? 3.503 -3.183 -4.694 1.00 97.31 141 VAL A N 1
ATOM 1027 C CA . VAL A 1 141 ? 2.260 -3.167 -3.903 1.00 97.31 141 VAL A CA 1
ATOM 1028 C C . VAL A 1 141 ? 2.447 -3.912 -2.582 1.00 97.31 141 VAL A C 1
ATOM 1030 O O . VAL A 1 141 ? 2.086 -3.387 -1.530 1.00 97.31 141 VAL A O 1
ATOM 1033 N N . ARG A 1 142 ? 3.056 -5.107 -2.603 1.00 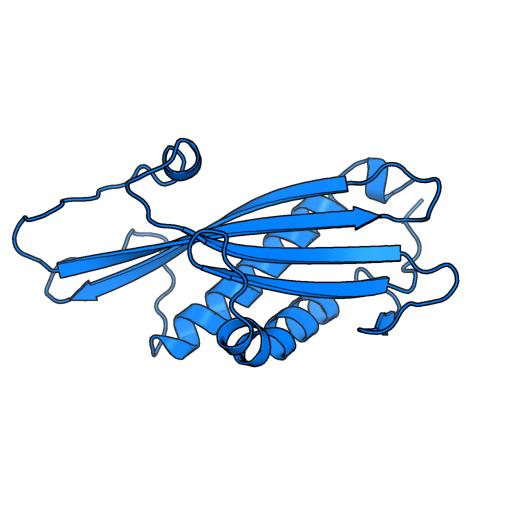97.12 142 ARG A N 1
ATOM 1034 C CA . ARG A 1 142 ? 3.309 -5.885 -1.377 1.00 97.12 142 ARG A CA 1
ATOM 1035 C C . ARG A 1 142 ? 4.182 -5.115 -0.392 1.00 97.12 142 ARG A C 1
ATOM 1037 O O . ARG A 1 142 ? 3.830 -5.012 0.778 1.00 97.12 142 ARG A O 1
ATOM 1044 N N . GLN A 1 143 ? 5.303 -4.574 -0.861 1.00 95.50 143 GLN A N 1
ATOM 1045 C CA . GLN A 1 143 ? 6.253 -3.847 -0.020 1.00 95.50 143 GLN A CA 1
ATOM 1046 C C . GLN A 1 143 ? 5.657 -2.542 0.512 1.00 95.50 143 GLN A C 1
ATOM 1048 O O . GLN A 1 143 ? 5.818 -2.237 1.690 1.00 95.50 143 GLN A O 1
ATOM 1053 N N . ALA A 1 144 ? 4.935 -1.792 -0.324 1.00 95.75 144 ALA A N 1
ATOM 1054 C CA . ALA A 1 144 ? 4.259 -0.567 0.082 1.00 95.75 144 ALA A CA 1
ATOM 1055 C C . ALA A 1 144 ? 3.233 -0.831 1.190 1.00 95.75 144 ALA A C 1
ATOM 1057 O O . ALA A 1 144 ? 3.259 -0.155 2.217 1.00 95.75 144 ALA A O 1
ATOM 1058 N N . VAL A 1 145 ? 2.372 -1.840 1.017 1.00 97.62 145 VAL A N 1
ATOM 1059 C CA . VAL A 1 145 ? 1.362 -2.210 2.019 1.00 97.62 145 VAL A CA 1
ATOM 1060 C C . VAL A 1 145 ? 2.014 -2.689 3.316 1.00 97.62 145 VAL A C 1
ATOM 1062 O O . VAL A 1 145 ? 1.608 -2.237 4.384 1.00 97.62 145 VAL A O 1
ATOM 1065 N N . SER A 1 146 ? 3.042 -3.542 3.248 1.00 96.06 146 SER A N 1
ATOM 1066 C CA . SER A 1 146 ? 3.769 -3.981 4.447 1.00 96.06 146 SER A CA 1
ATOM 1067 C C . SER A 1 146 ? 4.386 -2.800 5.199 1.00 96.06 146 SER A C 1
ATOM 1069 O O . SER A 1 146 ? 4.114 -2.634 6.381 1.00 96.06 146 SER A O 1
ATOM 1071 N N . ASN A 1 147 ? 5.106 -1.913 4.509 1.00 95.50 147 ASN A N 1
ATOM 1072 C CA . ASN A 1 147 ? 5.735 -0.752 5.143 1.00 95.50 147 ASN A CA 1
ATOM 1073 C C . ASN A 1 147 ? 4.708 0.223 5.746 1.00 95.50 147 ASN A C 1
ATOM 1075 O O . ASN A 1 147 ? 4.953 0.806 6.802 1.00 95.50 147 ASN A O 1
ATOM 1079 N N . LEU A 1 148 ? 3.556 0.414 5.090 1.00 96.38 148 LEU A N 1
ATOM 1080 C CA . LEU A 1 148 ? 2.462 1.228 5.628 1.00 96.38 148 LEU A CA 1
ATOM 1081 C C . LEU A 1 148 ? 1.904 0.635 6.919 1.00 96.38 148 LEU A C 1
ATOM 1083 O O . LEU A 1 148 ? 1.706 1.359 7.893 1.00 96.38 148 LEU A O 1
ATOM 1087 N N . LEU A 1 149 ? 1.655 -0.672 6.929 1.00 95.94 149 LEU A N 1
ATOM 1088 C CA . LEU A 1 149 ? 1.090 -1.356 8.084 1.00 95.94 149 LEU A CA 1
ATOM 1089 C C . LEU A 1 149 ? 2.083 -1.476 9.238 1.00 95.94 149 LEU A C 1
ATOM 1091 O O . LEU A 1 149 ? 1.678 -1.302 10.383 1.00 95.94 149 LEU A O 1
ATOM 1095 N N . ASP A 1 150 ? 3.372 -1.647 8.958 1.00 95.25 150 ASP A N 1
ATOM 1096 C CA . ASP A 1 150 ? 4.425 -1.582 9.974 1.00 95.25 150 ASP A CA 1
ATOM 1097 C C . ASP A 1 150 ? 4.486 -0.186 10.616 1.00 95.25 150 ASP A C 1
ATOM 1099 O O . ASP A 1 150 ? 4.609 -0.054 11.839 1.00 95.25 150 ASP A O 1
ATOM 1103 N N . ALA A 1 151 ? 4.333 0.874 9.812 1.00 94.12 151 ALA A N 1
ATOM 1104 C CA . ALA A 1 151 ? 4.277 2.250 10.300 1.00 94.12 151 ALA A CA 1
ATOM 1105 C C . ALA A 1 151 ? 3.014 2.538 11.132 1.00 94.12 151 ALA A C 1
ATOM 1107 O O . ALA A 1 151 ? 3.082 3.310 12.089 1.00 94.12 151 ALA A O 1
ATOM 1108 N N . VAL A 1 152 ? 1.874 1.927 10.788 1.00 94.00 152 VAL A N 1
ATOM 1109 C CA . VAL A 1 152 ? 0.634 1.998 11.581 1.00 94.00 152 VAL A CA 1
ATOM 1110 C C . VAL A 1 152 ? 0.782 1.221 12.887 1.00 94.00 152 VAL A C 1
ATOM 1112 O O . VAL A 1 152 ? 0.516 1.775 13.946 1.00 94.00 152 VAL A O 1
ATOM 1115 N N . ALA A 1 153 ? 1.271 -0.019 12.847 1.00 92.19 153 ALA A N 1
ATOM 1116 C CA . ALA A 1 153 ? 1.434 -0.873 14.026 1.00 92.19 153 ALA A CA 1
ATOM 1117 C C . ALA A 1 153 ? 2.452 -0.319 15.039 1.00 92.19 153 ALA A C 1
ATOM 1119 O O . ALA A 1 153 ? 2.367 -0.581 16.245 1.00 92.19 153 ALA A O 1
ATOM 1120 N N . SER A 1 154 ? 3.418 0.458 14.546 1.00 91.94 154 SER A N 1
ATOM 1121 C CA . SER A 1 154 ? 4.401 1.167 15.365 1.00 91.94 154 SER A CA 1
ATOM 1122 C C . SER A 1 154 ? 3.865 2.472 15.966 1.00 91.94 154 SER A C 1
ATOM 1124 O O . SER A 1 154 ? 4.511 3.036 16.849 1.00 91.94 154 SER A O 1
ATOM 1126 N N . ASP A 1 155 ? 2.705 2.963 15.518 1.00 91.12 155 ASP A N 1
ATOM 1127 C CA . ASP A 1 155 ? 2.082 4.163 16.069 1.00 91.12 155 ASP A CA 1
ATOM 1128 C C . ASP A 1 155 ? 1.533 3.900 17.480 1.00 91.12 155 ASP A C 1
ATOM 1130 O O . ASP A 1 155 ? 0.904 2.875 17.753 1.00 91.12 155 ASP A O 1
ATOM 1134 N N . ALA A 1 156 ? 1.753 4.838 18.402 1.00 87.50 156 ALA A N 1
ATOM 1135 C CA . ALA A 1 156 ? 1.251 4.724 19.767 1.00 87.50 156 ALA A CA 1
ATOM 1136 C C . ALA A 1 156 ? -0.287 4.671 19.816 1.00 87.50 156 ALA A C 1
ATOM 1138 O O . ALA A 1 156 ? -0.841 3.946 20.643 1.00 87.50 156 ALA A O 1
ATOM 1139 N N . ALA A 1 157 ? -0.968 5.375 18.905 1.00 86.12 157 ALA A N 1
ATOM 1140 C CA . ALA A 1 157 ? -2.425 5.395 18.809 1.00 86.12 157 ALA A CA 1
ATOM 1141 C C . ALA A 1 157 ? -3.019 4.084 18.262 1.00 86.12 157 ALA A C 1
ATOM 1143 O O . ALA A 1 157 ? -4.229 3.903 18.321 1.00 86.12 157 ALA A O 1
ATOM 1144 N N . PHE A 1 158 ? -2.197 3.158 17.754 1.00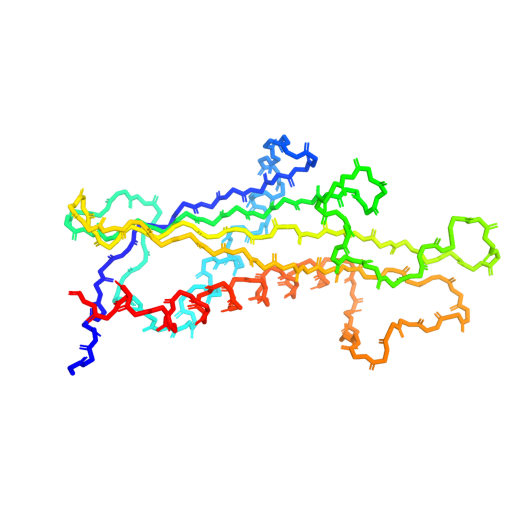 86.06 158 PHE A N 1
ATOM 1145 C CA . PHE A 1 158 ? -2.664 1.844 17.303 1.00 86.06 158 PHE A CA 1
ATOM 1146 C C . PHE A 1 158 ? -2.898 0.873 18.471 1.00 86.06 158 PHE A C 1
ATOM 1148 O O . PHE A 1 158 ? -3.642 -0.094 18.343 1.00 86.06 158 PHE A O 1
ATOM 1155 N N . LYS A 1 159 ? -2.238 1.108 19.614 1.00 70.19 159 LYS A N 1
ATOM 1156 C CA . LYS A 1 159 ? -2.272 0.217 20.786 1.00 70.19 159 LYS A CA 1
ATOM 1157 C C . LYS A 1 159 ? -3.295 0.614 21.855 1.00 70.19 159 LYS A C 1
ATOM 1159 O O . LYS A 1 159 ? -3.446 -0.140 22.819 1.00 70.19 159 LYS A O 1
ATOM 1164 N N . GLY A 1 160 ? -3.902 1.793 21.720 1.00 55.06 160 GLY A N 1
ATOM 1165 C CA . GLY A 1 160 ? -4.903 2.344 22.640 1.00 55.06 160 GLY A CA 1
ATOM 1166 C C . GLY A 1 160 ? -6.315 2.012 22.200 1.00 55.06 160 GLY A C 1
ATOM 1167 O O . GLY A 1 160 ? -7.145 1.795 23.107 1.00 55.06 160 GLY A O 1
#

Secondary structure (DSSP, 8-state):
-PPPP-EEEEEEEEEETTEE-HHHHHHHHHHHHHHHHHT---SEEESS--TT-EEEEEEEEEE-SSSSGGGGG--S---TTSSS-EEEEEEEEEEEEESSTTSPPEEEEEEEEEEEE-SSPPPPTTPPP-SSHHHHHHHHHHHHHHHHHHHHHTSGGG--

Organism: NCBI:txid2801341

Sequence (160 aa):
MAARPHPVQLLYEFQTKGAVNSVAAEQTRAIALEAVKRTGLFSEISTAPVTDGAVLSIIINNVPLTDDAAAKGFVTGLTFGVVGNQVTDGYLCTVEYLPSAKAPKITKTVRHAIHTTVGAKGAPEKSIPAASARDAVEMMVRQAVSNLLDAVASDAAFKG